Protein AF-A0A7K3PQS7-F1 (afdb_monomer_lite)

Organism: NCBI:txid285562

Structure (mmCIF, N/CA/C/O backbone):
data_AF-A0A7K3PQS7-F1
#
_entry.id   AF-A0A7K3PQS7-F1
#
loop_
_atom_site.group_PDB
_atom_site.id
_atom_site.type_symbol
_atom_site.label_atom_id
_atom_site.label_alt_id
_atom_site.label_comp_id
_atom_site.label_asym_id
_atom_site.label_entity_id
_atom_site.label_seq_id
_atom_site.pdbx_PDB_ins_code
_atom_site.Cartn_x
_atom_site.Cartn_y
_atom_site.Cartn_z
_atom_site.occupancy
_atom_site.B_iso_or_equiv
_atom_site.auth_seq_id
_atom_site.auth_comp_id
_atom_site.auth_asym_id
_atom_site.auth_atom_id
_atom_site.pdbx_PDB_model_num
ATOM 1 N N . MET A 1 1 ? -13.584 -0.864 -8.407 1.00 57.25 1 MET A N 1
ATOM 2 C CA . MET A 1 1 ? -13.140 0.548 -8.449 1.00 57.25 1 MET A CA 1
ATOM 3 C C . MET A 1 1 ? -11.720 0.487 -8.964 1.00 57.25 1 MET A C 1
ATOM 5 O O . MET A 1 1 ? -10.869 0.017 -8.224 1.00 57.25 1 MET A O 1
ATOM 9 N N . ALA A 1 2 ? -11.457 0.903 -10.202 1.00 68.69 2 ALA A N 1
ATOM 10 C CA . ALA A 1 2 ? -10.104 0.798 -10.740 1.00 68.69 2 ALA A CA 1
ATOM 11 C C . ALA A 1 2 ? -9.159 1.743 -9.976 1.00 68.69 2 ALA A C 1
ATOM 13 O O . ALA A 1 2 ? -9.357 2.960 -9.974 1.00 68.69 2 ALA A O 1
ATOM 14 N N . PHE A 1 3 ? -8.152 1.189 -9.297 1.00 81.50 3 PHE A N 1
ATOM 15 C CA . PHE A 1 3 ? -7.132 1.973 -8.604 1.00 81.50 3 PHE A CA 1
ATOM 16 C C . PHE A 1 3 ? -6.077 2.429 -9.601 1.00 81.50 3 PHE A C 1
ATOM 18 O O . PHE A 1 3 ? -5.257 1.629 -10.045 1.00 81.50 3 PHE A O 1
ATOM 25 N N . GLU A 1 4 ? -6.081 3.714 -9.947 1.00 86.81 4 GLU A N 1
ATOM 26 C CA . GLU A 1 4 ? -5.053 4.260 -10.826 1.00 86.81 4 GLU A CA 1
ATOM 27 C C . GLU A 1 4 ? -3.745 4.494 -10.044 1.00 86.81 4 GLU A C 1
ATOM 29 O O . GLU A 1 4 ? -3.736 5.238 -9.052 1.00 86.81 4 GLU A O 1
ATOM 34 N N . PRO A 1 5 ? -2.620 3.876 -10.449 1.00 89.94 5 PRO A N 1
ATOM 35 C CA . PRO A 1 5 ? -1.346 4.077 -9.776 1.00 89.94 5 PRO A CA 1
ATOM 36 C C . PRO A 1 5 ? -0.851 5.524 -9.947 1.00 89.94 5 PRO A C 1
ATOM 38 O O . PRO A 1 5 ? -0.903 6.069 -11.052 1.00 89.94 5 PRO A O 1
ATOM 41 N N . PRO A 1 6 ? -0.291 6.169 -8.904 1.00 94.44 6 PRO A N 1
ATOM 42 C CA . PRO A 1 6 ? 0.243 7.520 -9.040 1.00 94.44 6 PRO A CA 1
ATOM 43 C C . PRO A 1 6 ? 1.332 7.615 -10.120 1.00 94.44 6 PRO A C 1
ATOM 45 O O . PRO A 1 6 ? 2.255 6.801 -10.159 1.00 94.44 6 PRO A O 1
ATOM 48 N N . ARG A 1 7 ? 1.313 8.678 -10.938 1.00 93.94 7 ARG A N 1
ATOM 49 C CA . ARG A 1 7 ? 2.308 8.906 -12.014 1.00 93.94 7 ARG A CA 1
ATOM 50 C C . ARG A 1 7 ? 3.762 8.816 -11.537 1.00 93.94 7 ARG A C 1
ATOM 52 O O . ARG A 1 7 ? 4.633 8.356 -12.272 1.00 93.94 7 ARG A O 1
ATOM 59 N N . ARG A 1 8 ? 4.032 9.257 -10.303 1.00 95.19 8 ARG A N 1
ATOM 60 C CA . ARG A 1 8 ? 5.365 9.185 -9.688 1.00 95.19 8 ARG A CA 1
ATOM 61 C C . ARG A 1 8 ? 5.823 7.742 -9.474 1.00 95.19 8 ARG A C 1
ATOM 63 O O . ARG A 1 8 ? 7.002 7.467 -9.682 1.00 95.19 8 ARG A O 1
ATOM 70 N N . LEU A 1 9 ? 4.910 6.854 -9.082 1.00 93.38 9 LEU A N 1
ATOM 71 C CA . LEU A 1 9 ? 5.181 5.429 -8.915 1.00 93.38 9 LEU A CA 1
ATOM 72 C C . LEU A 1 9 ? 5.493 4.792 -10.270 1.00 93.38 9 LEU A C 1
ATOM 74 O O . LEU A 1 9 ? 6.547 4.184 -10.414 1.00 93.38 9 LEU A O 1
ATOM 78 N N . ILE A 1 10 ? 4.634 5.016 -11.272 1.00 92.19 10 ILE A N 1
ATOM 79 C CA . ILE A 1 10 ? 4.824 4.492 -12.636 1.00 92.19 10 ILE A CA 1
ATOM 80 C C . ILE A 1 10 ? 6.204 4.885 -13.172 1.00 92.19 10 ILE A C 1
ATOM 82 O O . ILE A 1 10 ? 6.982 4.030 -13.589 1.00 92.19 10 ILE A O 1
ATOM 86 N N . ARG A 1 11 ? 6.550 6.176 -13.085 1.00 92.38 11 ARG A N 1
ATOM 87 C CA . ARG A 1 11 ? 7.852 6.681 -13.532 1.00 92.38 11 ARG A CA 1
ATOM 88 C C . ARG A 1 11 ? 9.019 6.030 -12.783 1.00 92.38 11 ARG A C 1
ATOM 90 O O . ARG A 1 11 ? 9.967 5.582 -13.414 1.00 92.38 11 ARG A O 1
ATOM 97 N N . ALA A 1 12 ? 8.968 5.994 -11.452 1.00 91.75 12 ALA A N 1
ATOM 98 C CA . ALA A 1 12 ? 10.069 5.470 -10.644 1.00 91.75 12 ALA A CA 1
ATOM 99 C C . ALA A 1 12 ? 10.305 3.967 -10.866 1.00 91.75 12 ALA A C 1
ATOM 101 O O . ALA A 1 12 ? 11.449 3.510 -10.837 1.00 91.75 12 ALA A O 1
ATOM 102 N N . LEU A 1 13 ? 9.240 3.199 -11.099 1.00 87.44 13 LEU A N 1
ATOM 103 C CA . LEU A 1 13 ? 9.357 1.778 -11.408 1.00 87.44 13 LEU A CA 1
ATOM 104 C C . LEU A 1 13 ? 9.874 1.554 -12.832 1.00 87.44 13 LEU A C 1
ATOM 106 O O . LEU A 1 13 ? 10.744 0.709 -12.998 1.00 87.44 13 LEU A O 1
ATOM 110 N N . GLY A 1 14 ? 9.455 2.355 -13.816 1.00 86.12 14 GLY A N 1
ATOM 111 C CA . GLY A 1 14 ? 10.028 2.305 -15.169 1.00 86.12 14 GLY A CA 1
ATOM 112 C C . GLY A 1 14 ? 11.523 2.657 -15.219 1.00 86.12 14 GLY A C 1
ATOM 113 O O . GLY A 1 14 ? 12.266 2.067 -15.993 1.00 86.12 14 GLY A O 1
ATOM 114 N N . GLU A 1 15 ? 11.994 3.565 -14.354 1.00 87.06 15 GLU A N 1
ATOM 115 C CA . GLU A 1 15 ? 13.427 3.899 -14.213 1.00 87.06 15 GLU A CA 1
ATOM 116 C C . GLU A 1 15 ? 14.263 2.734 -13.645 1.00 87.06 15 GLU A C 1
ATOM 118 O O . GLU A 1 15 ? 15.457 2.641 -13.918 1.00 87.06 15 GLU A O 1
ATOM 123 N N . THR A 1 16 ? 13.663 1.876 -12.815 1.00 80.00 16 THR A N 1
ATOM 124 C CA . THR A 1 16 ? 14.381 0.855 -12.022 1.00 80.00 16 THR A CA 1
ATOM 125 C C . THR A 1 16 ? 14.142 -0.580 -12.488 1.00 80.00 16 THR A C 1
ATOM 127 O O . THR A 1 16 ? 14.872 -1.478 -12.078 1.00 80.00 16 THR A O 1
ATOM 130 N N . ALA A 1 17 ? 13.146 -0.794 -13.345 1.00 73.44 17 ALA A N 1
ATOM 131 C CA . ALA A 1 17 ? 12.806 -2.065 -13.969 1.00 73.44 17 ALA A CA 1
ATOM 132 C C . ALA A 1 17 ? 12.425 -1.815 -15.445 1.00 73.44 17 ALA A C 1
ATOM 134 O O . ALA A 1 17 ? 11.239 -1.819 -15.772 1.00 73.44 17 ALA A O 1
ATOM 135 N N . PRO A 1 18 ? 13.406 -1.546 -16.331 1.00 64.12 18 PRO A N 1
ATOM 136 C CA . PRO A 1 18 ? 13.151 -1.183 -17.730 1.00 64.12 18 PRO A CA 1
ATOM 137 C C . PRO A 1 18 ? 12.484 -2.301 -18.544 1.00 64.12 18 PRO A C 1
ATOM 139 O O . PRO A 1 18 ? 11.706 -1.997 -19.443 1.00 64.12 18 PRO A O 1
ATOM 142 N N . ASP A 1 19 ? 12.707 -3.569 -18.180 1.00 66.50 19 ASP A N 1
ATOM 143 C CA . ASP A 1 19 ? 12.004 -4.717 -18.776 1.00 66.50 19 ASP A CA 1
ATOM 144 C C . ASP A 1 19 ? 10.585 -4.913 -18.213 1.00 66.50 19 ASP A C 1
ATOM 146 O O . ASP A 1 19 ? 9.857 -5.774 -18.694 1.00 66.50 19 ASP A O 1
ATOM 150 N N . GLY A 1 20 ? 10.194 -4.095 -17.222 1.00 60.38 20 GLY A N 1
ATOM 151 C CA . GLY A 1 20 ? 8.874 -4.051 -16.600 1.00 60.38 20 GLY A CA 1
ATOM 152 C C . GLY A 1 20 ? 8.499 -5.362 -15.922 1.00 60.38 20 GLY A C 1
ATOM 153 O O . GLY A 1 20 ? 8.130 -6.329 -16.580 1.00 60.38 20 GLY A O 1
ATOM 154 N N . ASP A 1 21 ? 8.494 -5.404 -14.589 1.00 66.00 21 ASP A N 1
ATOM 155 C CA . ASP A 1 21 ? 7.698 -6.458 -13.976 1.00 66.00 21 ASP A CA 1
ATOM 156 C C . ASP A 1 21 ? 6.219 -6.205 -14.289 1.00 66.00 21 ASP A C 1
ATOM 158 O O . ASP A 1 21 ? 5.725 -5.076 -14.230 1.00 66.00 21 ASP A O 1
ATOM 162 N N . ASP A 1 22 ? 5.496 -7.273 -14.611 1.00 84.44 22 ASP A N 1
ATOM 163 C CA . ASP A 1 22 ? 4.056 -7.237 -14.883 1.00 84.44 22 ASP A CA 1
ATOM 164 C C . ASP A 1 22 ? 3.221 -6.783 -13.666 1.00 84.44 22 ASP A C 1
ATOM 166 O O . ASP A 1 22 ? 2.004 -6.618 -13.757 1.00 84.44 22 ASP A O 1
ATOM 170 N N . TRP A 1 23 ? 3.882 -6.515 -12.537 1.00 89.75 23 TRP A N 1
ATOM 171 C CA . TRP A 1 23 ? 3.309 -5.990 -11.310 1.00 89.75 23 TRP A CA 1
ATOM 172 C C . TRP A 1 23 ? 2.494 -4.717 -11.530 1.00 89.75 23 TRP A C 1
ATOM 174 O O . TRP A 1 23 ? 1.369 -4.646 -11.047 1.00 89.75 23 TRP A O 1
ATOM 184 N N . LEU A 1 24 ? 3.003 -3.727 -12.282 1.00 89.31 24 LEU A N 1
ATOM 185 C CA . LEU A 1 24 ? 2.243 -2.495 -12.552 1.00 89.31 24 LEU A CA 1
ATOM 186 C C . LEU A 1 24 ? 0.959 -2.773 -13.342 1.00 89.31 24 LEU A C 1
ATOM 188 O O . LEU A 1 24 ? -0.054 -2.124 -13.090 1.00 89.31 24 LEU A O 1
ATOM 192 N N . ALA A 1 25 ? 1.001 -3.732 -14.270 1.00 89.19 25 ALA A N 1
ATOM 193 C CA . ALA A 1 25 ? -0.154 -4.117 -15.073 1.00 89.19 25 ALA A CA 1
ATOM 194 C C . ALA A 1 25 ? -1.213 -4.863 -14.248 1.00 89.19 25 ALA A C 1
ATOM 196 O O . ALA A 1 25 ? -2.392 -4.735 -14.542 1.00 89.19 25 ALA A O 1
ATOM 197 N N . LYS A 1 26 ? -0.794 -5.602 -13.211 1.00 91.25 26 LYS A N 1
ATOM 198 C CA . LYS A 1 26 ? -1.662 -6.364 -12.292 1.00 91.25 26 LYS A CA 1
ATOM 199 C C . LYS A 1 26 ? -2.073 -5.588 -11.033 1.00 91.25 26 LYS A C 1
ATOM 201 O O . LYS A 1 26 ? -2.799 -6.114 -10.185 1.00 91.25 26 LYS A O 1
ATOM 206 N N . LEU A 1 27 ? -1.533 -4.383 -10.840 1.00 92.06 27 LEU A N 1
ATOM 207 C CA . LEU A 1 27 ? -1.679 -3.611 -9.607 1.00 92.06 27 LEU A CA 1
ATOM 208 C C . LEU A 1 27 ? -3.137 -3.221 -9.311 1.00 92.06 27 LEU A C 1
ATOM 210 O O . LEU A 1 27 ? -3.536 -3.369 -8.152 1.00 92.06 27 LEU A O 1
ATOM 214 N N . PRO A 1 28 ? -3.946 -2.749 -10.282 1.00 91.94 28 PRO A N 1
ATOM 215 C CA . PRO A 1 28 ? -5.347 -2.430 -10.020 1.00 91.94 28 PRO A CA 1
ATOM 216 C C . PRO A 1 28 ? -6.133 -3.636 -9.486 1.00 91.94 28 PRO A C 1
ATOM 218 O O . PRO A 1 28 ? -6.797 -3.519 -8.457 1.00 91.94 28 PRO A O 1
ATOM 221 N N . GLU A 1 29 ? -5.998 -4.810 -10.109 1.00 92.81 29 GLU A N 1
ATOM 222 C CA . GLU A 1 29 ? -6.690 -6.036 -9.694 1.00 92.81 29 GLU A CA 1
ATOM 223 C C . GLU A 1 29 ? -6.179 -6.553 -8.344 1.00 92.81 29 GLU A C 1
ATOM 225 O O . GLU A 1 29 ? -6.958 -7.039 -7.521 1.00 92.81 29 GLU A O 1
ATOM 230 N N . ALA A 1 30 ? -4.870 -6.447 -8.091 1.00 93.56 30 ALA A N 1
ATOM 231 C CA . ALA A 1 30 ? -4.286 -6.802 -6.801 1.00 93.56 30 ALA A CA 1
ATOM 232 C C . ALA A 1 30 ? -4.814 -5.906 -5.674 1.00 93.56 30 ALA A C 1
ATOM 234 O O . ALA A 1 30 ? -5.169 -6.406 -4.609 1.00 93.56 30 ALA A O 1
ATOM 235 N N . ALA A 1 31 ? -4.932 -4.600 -5.914 1.00 95.06 31 ALA A N 1
ATOM 236 C CA . ALA A 1 31 ? -5.500 -3.671 -4.947 1.00 95.06 31 ALA A CA 1
ATOM 237 C C . ALA A 1 31 ? -6.993 -3.949 -4.688 1.00 95.06 31 ALA A C 1
ATOM 239 O O . ALA A 1 31 ? -7.411 -3.951 -3.531 1.00 95.06 31 ALA A O 1
ATOM 240 N N . GLU A 1 32 ? -7.786 -4.259 -5.720 1.00 94.38 32 GLU A N 1
ATOM 241 C CA . GLU A 1 32 ? -9.199 -4.647 -5.559 1.00 94.38 32 GLU A CA 1
ATOM 242 C C . GLU A 1 32 ? -9.361 -5.914 -4.725 1.00 94.38 32 GLU A C 1
ATOM 244 O O . GLU A 1 32 ? -10.138 -5.924 -3.766 1.00 94.38 32 GLU A O 1
ATOM 249 N N . ARG A 1 33 ? -8.580 -6.954 -5.023 1.00 93.69 33 ARG A N 1
ATOM 250 C CA . ARG A 1 33 ? -8.570 -8.189 -4.235 1.00 93.69 33 ARG A CA 1
ATOM 251 C C . ARG A 1 33 ? -8.152 -7.931 -2.789 1.00 93.69 33 ARG A C 1
ATOM 253 O O . ARG A 1 33 ? -8.838 -8.390 -1.877 1.00 93.69 33 ARG A O 1
ATOM 260 N N . ALA A 1 34 ? -7.073 -7.182 -2.571 1.00 94.56 34 ALA A N 1
ATOM 261 C CA . ALA A 1 34 ? -6.551 -6.919 -1.235 1.00 94.56 34 ALA A CA 1
ATOM 262 C C . ALA A 1 34 ? -7.560 -6.165 -0.354 1.00 94.56 34 ALA A C 1
ATOM 264 O O . ALA A 1 34 ? -7.710 -6.499 0.822 1.00 94.56 34 ALA A O 1
ATOM 265 N N . VAL A 1 35 ? -8.272 -5.190 -0.931 1.00 94.31 35 VAL A N 1
ATOM 266 C CA . VAL A 1 35 ? -9.363 -4.448 -0.281 1.00 94.31 35 VAL A CA 1
ATOM 267 C C . VAL A 1 35 ? -10.540 -5.370 0.040 1.00 94.31 35 VAL A C 1
ATOM 269 O O . VAL A 1 35 ? -11.023 -5.363 1.173 1.00 94.31 35 VAL A O 1
ATOM 272 N N . ALA A 1 36 ? -10.979 -6.179 -0.929 1.00 92.62 36 ALA A N 1
ATOM 273 C CA . ALA A 1 36 ? -12.140 -7.054 -0.784 1.00 92.62 36 ALA A CA 1
ATOM 274 C C . ALA A 1 36 ? -11.930 -8.140 0.281 1.00 92.62 36 ALA A C 1
ATOM 276 O O . ALA A 1 36 ? -12.775 -8.304 1.159 1.00 92.62 36 ALA A O 1
ATOM 277 N N . VAL A 1 37 ? -10.786 -8.834 0.254 1.00 92.19 37 VAL A N 1
ATOM 278 C CA . VAL A 1 37 ? -10.443 -9.898 1.221 1.00 92.19 37 VAL A CA 1
ATOM 279 C C . VAL A 1 37 ? -10.421 -9.374 2.659 1.00 92.19 37 VAL A C 1
ATOM 281 O O . VAL A 1 37 ? -10.766 -10.098 3.588 1.00 92.19 37 VAL A O 1
ATOM 284 N N . ARG A 1 38 ? -10.047 -8.105 2.844 1.00 91.94 38 ARG A N 1
ATOM 285 C CA . ARG A 1 38 ? -9.915 -7.457 4.157 1.00 91.94 38 ARG A CA 1
ATOM 286 C C . ARG A 1 38 ? -11.157 -6.665 4.577 1.00 91.94 38 ARG A C 1
ATOM 288 O O . ARG A 1 38 ? -11.133 -6.031 5.629 1.00 91.94 38 ARG A O 1
ATOM 295 N N . GLY A 1 39 ? -12.221 -6.660 3.767 1.00 92.25 39 GLY A N 1
ATOM 296 C CA . GLY A 1 39 ? -13.445 -5.900 4.047 1.00 92.25 39 GLY A CA 1
ATOM 297 C C . GLY A 1 39 ? -13.204 -4.395 4.216 1.00 92.25 39 GLY A C 1
ATOM 298 O O . GLY A 1 39 ? -13.862 -3.749 5.030 1.00 92.25 39 GLY A O 1
ATOM 299 N N . LEU A 1 40 ? -12.223 -3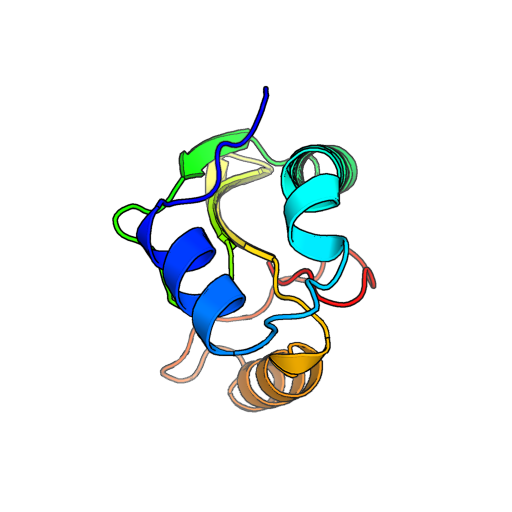.840 3.499 1.00 94.31 40 LEU A N 1
ATOM 300 C CA . LEU A 1 40 ? -11.812 -2.444 3.640 1.00 94.31 40 LEU A CA 1
ATOM 301 C C . LEU A 1 40 ? -12.691 -1.525 2.787 1.00 94.31 40 LEU A C 1
ATOM 303 O O . LEU A 1 40 ? -13.050 -1.847 1.657 1.00 94.31 40 LEU A O 1
ATOM 307 N N . THR A 1 41 ? -12.963 -0.325 3.291 1.00 95.56 41 THR A N 1
ATOM 308 C CA . THR A 1 41 ? -13.507 0.771 2.479 1.00 95.56 41 THR A CA 1
ATOM 309 C C . THR A 1 41 ? -12.374 1.708 2.091 1.00 95.56 41 THR A C 1
ATOM 311 O O . THR A 1 41 ? -11.678 2.225 2.960 1.00 95.56 41 THR A O 1
ATOM 314 N N . VAL A 1 42 ? -12.170 1.943 0.795 1.00 96.06 4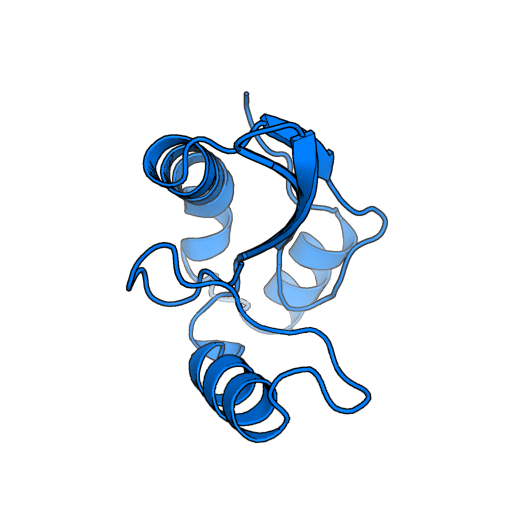2 VAL A N 1
ATOM 315 C CA . VAL A 1 42 ? -11.126 2.865 0.326 1.00 96.06 42 VAL A CA 1
ATOM 316 C C . VAL A 1 42 ? -11.631 4.299 0.379 1.00 96.06 42 VAL A C 1
ATOM 318 O O . VAL A 1 42 ? -12.662 4.617 -0.203 1.00 96.06 42 VAL A O 1
ATOM 321 N N . GLU A 1 43 ? -10.875 5.173 1.042 1.00 96.25 43 GLU A N 1
ATOM 322 C CA . GLU A 1 43 ? -11.135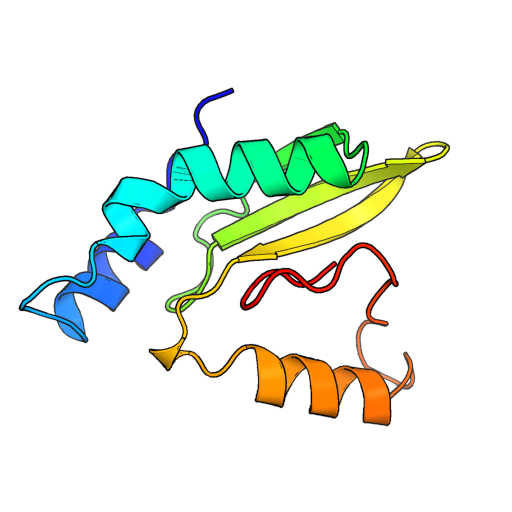 6.613 1.047 1.00 96.25 43 GLU A CA 1
ATOM 323 C C . GLU A 1 43 ?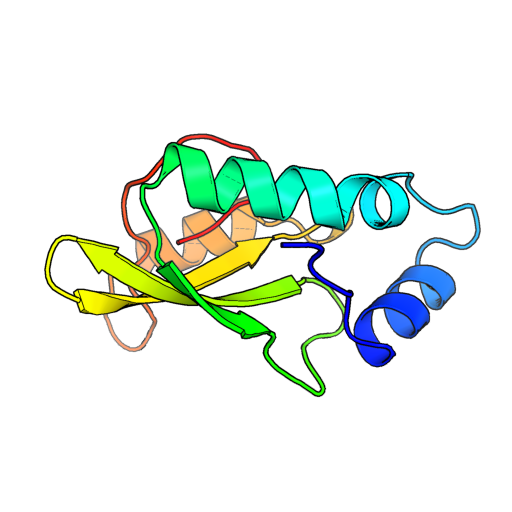 -10.476 7.293 -0.152 1.00 96.25 43 GLU A C 1
ATOM 325 O O . GLU A 1 43 ? -11.106 8.099 -0.832 1.00 96.25 43 GLU A O 1
ATOM 330 N N . ARG A 1 44 ? -9.193 6.994 -0.409 1.00 95.62 44 ARG A N 1
ATOM 331 C CA . ARG A 1 44 ? -8.438 7.552 -1.542 1.00 95.62 44 ARG A CA 1
ATOM 332 C C . ARG A 1 44 ? -7.088 6.875 -1.754 1.00 95.62 44 ARG A C 1
ATOM 334 O O . ARG A 1 44 ? -6.485 6.344 -0.824 1.00 95.62 44 ARG A O 1
ATOM 341 N N . VAL A 1 45 ? -6.548 7.027 -2.960 1.00 96.75 45 VAL A N 1
ATOM 342 C CA . VAL A 1 45 ? -5.125 6.794 -3.244 1.00 96.75 45 VAL A CA 1
ATOM 343 C C . VAL A 1 45 ? -4.289 7.945 -2.663 1.00 96.75 45 VAL A C 1
ATOM 345 O O . VAL A 1 45 ? -4.675 9.117 -2.734 1.00 96.75 45 VAL A O 1
ATOM 348 N N . GLN A 1 46 ? -3.130 7.643 -2.073 1.00 96.56 46 GLN A N 1
ATOM 349 C CA . GLN A 1 46 ? -2.185 8.667 -1.627 1.00 96.56 46 GLN A CA 1
ATOM 350 C C . GLN A 1 46 ? -1.408 9.242 -2.820 1.00 96.56 46 GLN A C 1
ATOM 352 O O . GLN A 1 46 ? -0.576 8.565 -3.421 1.00 96.56 46 GLN A O 1
ATOM 357 N N . VAL A 1 47 ? -1.629 10.527 -3.109 1.00 95.31 47 VAL A N 1
ATOM 358 C CA . VAL A 1 47 ? -0.926 11.299 -4.147 1.00 95.31 47 VAL A CA 1
ATOM 359 C C . VAL A 1 47 ? -0.061 12.401 -3.507 1.00 95.31 47 VAL A C 1
ATOM 361 O O . VAL A 1 47 ? -0.470 12.971 -2.498 1.00 95.31 47 VAL A O 1
ATOM 364 N N . PRO A 1 48 ? 1.157 12.686 -4.015 1.00 94.25 48 PRO A N 1
ATOM 365 C CA . PRO A 1 48 ? 1.784 12.115 -5.215 1.00 94.25 48 PRO A CA 1
ATOM 366 C C . PRO A 1 48 ? 2.287 10.670 -5.043 1.00 94.25 48 PRO A C 1
ATOM 368 O O . PRO A 1 48 ? 2.768 10.080 -6.006 1.00 94.25 48 PRO A O 1
ATOM 371 N N . GLY A 1 49 ? 2.180 10.107 -3.837 1.00 93.00 49 GLY A N 1
ATOM 372 C CA . GLY A 1 49 ? 2.55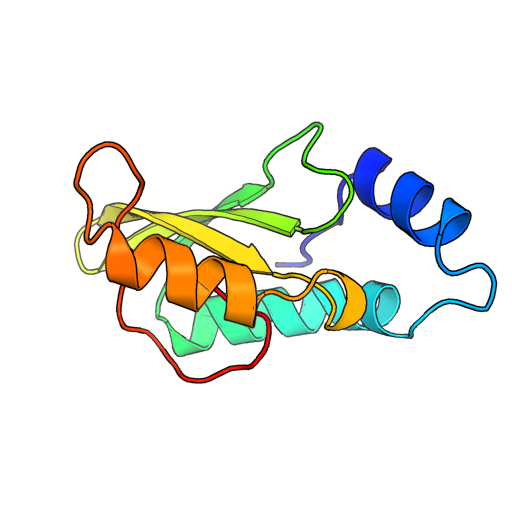5 8.726 -3.546 1.00 93.00 49 GLY A CA 1
ATOM 373 C C . GLY A 1 49 ? 4.064 8.503 -3.417 1.00 93.00 49 GLY A C 1
ATOM 374 O O . GLY A 1 49 ? 4.884 9.424 -3.532 1.00 93.00 49 GLY A O 1
ATOM 375 N N . GLY A 1 50 ? 4.425 7.253 -3.131 1.00 92.56 50 GLY A N 1
ATOM 376 C CA . GLY A 1 50 ? 5.807 6.792 -3.028 1.00 92.56 50 GLY A CA 1
ATOM 377 C C . GLY A 1 50 ? 6.438 6.461 -4.384 1.00 92.56 50 GLY A C 1
ATOM 378 O O . GLY A 1 50 ? 5.822 6.596 -5.437 1.00 92.56 50 GLY A O 1
ATOM 379 N N . ARG A 1 51 ? 7.701 6.024 -4.348 1.00 93.81 51 ARG A N 1
ATOM 380 C CA . ARG A 1 51 ? 8.445 5.540 -5.530 1.00 93.81 51 ARG A CA 1
ATOM 381 C C . ARG A 1 51 ? 8.436 4.015 -5.675 1.00 93.81 51 ARG A C 1
ATOM 383 O O . ARG A 1 51 ? 8.830 3.519 -6.718 1.00 93.81 51 ARG A O 1
ATOM 390 N N . SER A 1 52 ? 8.042 3.291 -4.629 1.00 92.94 52 SER A N 1
ATOM 391 C CA . SER A 1 52 ? 8.216 1.836 -4.524 1.00 92.94 52 SER A CA 1
ATOM 392 C C . SER A 1 52 ? 6.933 1.072 -4.206 1.00 92.94 52 SER A C 1
ATOM 394 O O . SER A 1 52 ? 6.975 -0.142 -4.086 1.00 92.94 52 SER A O 1
ATOM 396 N N . SER A 1 53 ? 5.809 1.757 -4.002 1.00 95.06 53 SER A N 1
ATOM 397 C CA . SER A 1 53 ? 4.557 1.132 -3.565 1.00 95.06 53 SER A CA 1
ATOM 398 C C . SER A 1 53 ? 3.346 2.008 -3.863 1.00 95.06 53 SER A C 1
ATOM 400 O O . SER A 1 53 ? 3.448 3.240 -3.908 1.00 95.06 53 SER A O 1
ATOM 402 N N . LEU A 1 54 ? 2.199 1.353 -4.029 1.00 96.12 54 LEU A N 1
ATOM 403 C CA . LEU A 1 54 ? 0.882 1.967 -3.944 1.00 96.12 54 LEU A CA 1
ATOM 404 C C . LEU A 1 54 ? 0.487 2.076 -2.469 1.00 96.12 54 LEU A C 1
ATOM 406 O O . LEU A 1 54 ? 0.700 1.144 -1.697 1.00 96.12 54 LEU A O 1
ATOM 410 N N . VAL A 1 55 ? -0.103 3.208 -2.091 1.00 97.19 55 VAL A N 1
ATOM 411 C CA . VAL A 1 55 ? -0.608 3.460 -0.738 1.00 97.19 55 VAL A CA 1
ATOM 412 C C . VAL A 1 55 ? -2.047 3.946 -0.851 1.00 97.19 55 VAL A C 1
ATOM 414 O O . VAL A 1 55 ? -2.312 4.947 -1.522 1.00 97.19 55 VAL A O 1
ATOM 417 N N . LEU A 1 56 ? -2.963 3.244 -0.194 1.00 97.25 56 LEU A N 1
ATOM 418 C CA . LEU A 1 56 ? -4.379 3.580 -0.103 1.00 97.25 56 LEU A CA 1
ATOM 419 C C . LEU A 1 56 ? -4.712 3.963 1.338 1.00 97.25 56 LEU A C 1
ATOM 421 O O . LEU A 1 56 ? -4.329 3.263 2.276 1.00 97.25 56 LEU A O 1
ATOM 425 N N . LEU A 1 57 ? -5.447 5.058 1.510 1.00 96.88 57 LEU A N 1
ATOM 426 C CA . LEU A 1 57 ? -6.099 5.357 2.779 1.00 96.88 57 LEU A CA 1
ATOM 427 C C . LEU A 1 57 ? -7.416 4.603 2.831 1.00 96.88 57 LEU A C 1
ATOM 429 O O . LEU A 1 57 ? -8.213 4.679 1.890 1.00 96.88 57 LEU A O 1
ATOM 433 N N . VAL A 1 58 ? -7.611 3.854 3.909 1.00 96.69 58 VAL A N 1
ATOM 434 C CA . VAL A 1 58 ? -8.724 2.922 4.042 1.00 96.69 58 VAL A CA 1
ATOM 435 C C . VAL A 1 58 ? -9.360 3.015 5.423 1.00 96.69 58 VAL A C 1
ATOM 437 O O . VAL A 1 58 ? -8.755 3.461 6.399 1.00 96.69 58 VAL A O 1
ATOM 440 N N . ARG A 1 59 ? -10.594 2.536 5.504 1.00 96.25 59 ARG A N 1
ATOM 441 C CA . ARG A 1 59 ? -11.334 2.297 6.738 1.00 96.25 59 ARG A CA 1
ATOM 442 C C . ARG A 1 59 ? -11.521 0.795 6.899 1.00 96.25 59 ARG A C 1
ATOM 444 O O . ARG A 1 59 ? -11.954 0.131 5.958 1.00 96.25 59 ARG A O 1
ATOM 451 N N . GLY A 1 60 ? -11.164 0.276 8.068 1.00 91.38 60 GLY A N 1
ATOM 452 C CA . GLY A 1 60 ? -11.443 -1.104 8.462 1.00 91.38 60 GLY A CA 1
ATOM 453 C C . GLY A 1 60 ? -12.852 -1.274 9.028 1.00 91.38 60 GLY A C 1
ATOM 454 O O . GLY A 1 60 ? -13.692 -0.375 8.919 1.00 91.38 60 GLY A O 1
ATOM 455 N N . ALA A 1 61 ? -13.085 -2.415 9.681 1.00 83.69 61 ALA A N 1
ATOM 456 C CA . ALA A 1 61 ? -14.304 -2.650 10.449 1.00 83.69 61 ALA A CA 1
ATOM 457 C C . ALA A 1 61 ? -14.561 -1.490 11.429 1.00 83.69 61 ALA A C 1
ATOM 459 O O . ALA A 1 61 ? -13.624 -0.907 11.981 1.00 83.69 61 ALA A O 1
ATOM 460 N N . GLU A 1 62 ? -15.833 -1.120 11.584 1.00 85.44 62 GLU A N 1
ATOM 461 C CA . GLU A 1 62 ? -16.282 -0.032 12.471 1.00 85.44 62 GLU A CA 1
ATOM 462 C C . GLU A 1 62 ? -15.720 1.367 12.131 1.00 85.44 62 GLU A C 1
ATOM 464 O O . GLU A 1 62 ? -15.847 2.305 12.913 1.00 85.44 62 GLU A O 1
ATOM 469 N N . GLY A 1 63 ? -15.126 1.551 10.943 1.00 91.56 63 GLY A N 1
ATOM 470 C CA . GLY A 1 63 ? -14.654 2.859 10.472 1.00 91.56 63 GLY A CA 1
ATOM 471 C C . GLY A 1 63 ? -13.273 3.272 10.998 1.00 91.56 63 GLY A C 1
ATOM 472 O O . GLY A 1 63 ? -12.856 4.424 10.819 1.00 91.56 63 GLY A O 1
ATOM 473 N N . ALA A 1 64 ? -12.530 2.353 11.619 1.00 92.88 64 ALA A N 1
ATOM 474 C CA . ALA A 1 64 ? -11.177 2.633 12.090 1.00 92.88 64 ALA A CA 1
ATOM 475 C C . ALA A 1 64 ? -10.249 2.988 10.906 1.00 92.88 64 ALA A C 1
ATOM 477 O O . ALA A 1 64 ? -10.179 2.212 9.947 1.00 92.88 64 ALA A O 1
ATOM 478 N N . PRO A 1 65 ? -9.519 4.121 10.941 1.00 95.81 65 PRO A N 1
ATOM 479 C CA . PRO A 1 65 ? -8.582 4.472 9.877 1.00 95.81 65 PRO A CA 1
ATOM 480 C C . PRO A 1 65 ? -7.407 3.487 9.841 1.00 95.81 65 PRO A C 1
ATOM 482 O O . PRO A 1 65 ? -6.931 3.029 10.886 1.00 95.81 65 PRO A O 1
ATOM 485 N N . ALA A 1 66 ? -6.948 3.173 8.633 1.00 96.12 66 ALA A N 1
ATOM 486 C CA . ALA A 1 66 ? -5.793 2.328 8.356 1.00 96.12 66 ALA A CA 1
ATOM 487 C C . ALA A 1 66 ? -5.164 2.701 7.000 1.00 96.12 66 ALA A C 1
ATOM 489 O O . ALA A 1 66 ? -5.661 3.568 6.272 1.00 96.12 66 ALA A O 1
ATOM 490 N N . VAL A 1 67 ? -4.051 2.052 6.665 1.00 96.25 67 VAL A N 1
ATOM 491 C CA . VAL A 1 67 ? -3.345 2.246 5.397 1.00 96.25 67 VAL A CA 1
ATOM 492 C C . VAL A 1 67 ? -3.116 0.889 4.759 1.00 96.25 67 VAL A C 1
ATOM 494 O O . VAL A 1 67 ? -2.501 0.034 5.373 1.00 96.25 67 VAL A O 1
ATOM 497 N N . LEU A 1 68 ? -3.550 0.711 3.512 1.00 96.44 68 LEU A N 1
ATOM 498 C CA . LEU A 1 68 ? -3.201 -0.470 2.727 1.00 96.44 68 LEU A CA 1
ATOM 499 C C . LEU A 1 68 ? -2.041 -0.124 1.793 1.00 96.44 68 LEU A C 1
ATOM 501 O O . LEU A 1 68 ? -2.130 0.817 0.998 1.00 96.44 68 LEU A O 1
ATOM 505 N N . LYS A 1 69 ? -0.953 -0.884 1.875 1.00 96.88 69 LYS A N 1
ATOM 506 C CA . LYS A 1 69 ? 0.252 -0.704 1.068 1.00 96.88 69 LYS A CA 1
ATOM 507 C C . LYS A 1 69 ? 0.503 -1.936 0.210 1.00 96.88 69 LYS A C 1
ATOM 509 O O . LYS A 1 69 ? 0.562 -3.042 0.732 1.00 96.88 69 LYS A O 1
ATOM 514 N N . LEU A 1 70 ? 0.698 -1.727 -1.090 1.00 96.00 70 LEU A N 1
ATOM 515 C CA . LEU A 1 70 ? 1.073 -2.773 -2.040 1.00 96.00 70 LEU A CA 1
ATOM 516 C C . LEU A 1 70 ? 2.433 -2.437 -2.646 1.00 96.00 70 LEU A C 1
ATOM 518 O O . LEU A 1 70 ? 2.619 -1.335 -3.172 1.00 96.00 70 LEU A O 1
ATOM 522 N N . ALA A 1 71 ? 3.377 -3.371 -2.597 1.00 94.38 71 ALA A N 1
ATOM 523 C CA . ALA A 1 71 ? 4.723 -3.188 -3.130 1.00 94.38 71 ALA A CA 1
ATOM 524 C C . ALA A 1 71 ? 5.172 -4.410 -3.953 1.00 94.38 71 ALA A C 1
ATOM 526 O O . ALA A 1 71 ? 4.819 -5.536 -3.604 1.00 94.38 71 ALA A O 1
ATOM 527 N N . PRO A 1 72 ? 5.964 -4.223 -5.025 1.00 92.56 72 PRO A N 1
ATOM 528 C CA . PRO A 1 72 ? 6.535 -5.337 -5.768 1.00 92.56 72 PRO A CA 1
ATOM 529 C C . PRO A 1 72 ? 7.608 -6.053 -4.931 1.00 92.56 72 PRO A C 1
ATOM 531 O O . PRO A 1 72 ? 8.259 -5.409 -4.100 1.00 92.56 72 PRO A O 1
ATOM 534 N N . PRO A 1 73 ? 7.905 -7.338 -5.202 1.00 90.50 73 PRO A N 1
ATOM 535 C CA . PRO A 1 73 ? 8.917 -8.101 -4.463 1.00 90.50 73 PRO A CA 1
ATOM 536 C C . PRO A 1 73 ? 10.291 -7.418 -4.393 1.00 90.50 73 PRO A C 1
ATOM 538 O O . PRO A 1 73 ? 10.951 -7.439 -3.354 1.00 90.50 73 PRO A O 1
ATOM 541 N N . ARG A 1 74 ? 10.704 -6.707 -5.457 1.00 88.38 74 ARG A N 1
ATOM 542 C CA . ARG A 1 74 ? 11.972 -5.947 -5.472 1.00 88.38 74 ARG A CA 1
ATOM 543 C C . ARG A 1 74 ? 12.066 -4.873 -4.385 1.00 88.38 74 ARG A C 1
ATOM 545 O O . ARG A 1 74 ? 13.170 -4.511 -3.990 1.00 88.38 74 ARG A O 1
ATOM 552 N N . ALA A 1 75 ? 10.930 -4.357 -3.913 1.00 90.62 75 ALA A N 1
ATOM 553 C CA . ALA A 1 75 ? 10.867 -3.377 -2.834 1.00 90.62 75 ALA A CA 1
ATOM 554 C C . ALA A 1 75 ? 11.012 -4.018 -1.442 1.00 90.62 75 ALA A C 1
ATOM 556 O O . ALA A 1 75 ? 11.033 -3.296 -0.450 1.00 90.62 75 ALA A O 1
ATOM 557 N N . ARG A 1 76 ? 11.144 -5.352 -1.373 1.00 92.06 76 ARG A N 1
ATOM 558 C CA . ARG A 1 76 ? 11.328 -6.154 -0.154 1.00 92.06 76 ARG A CA 1
ATOM 559 C C . ARG A 1 76 ? 10.281 -5.859 0.936 1.00 92.06 76 ARG A C 1
ATOM 561 O O . ARG A 1 76 ? 10.656 -5.570 2.074 1.00 92.06 76 ARG A O 1
ATOM 568 N N . PRO A 1 77 ? 8.977 -5.946 0.613 1.00 92.88 77 PRO A N 1
ATOM 569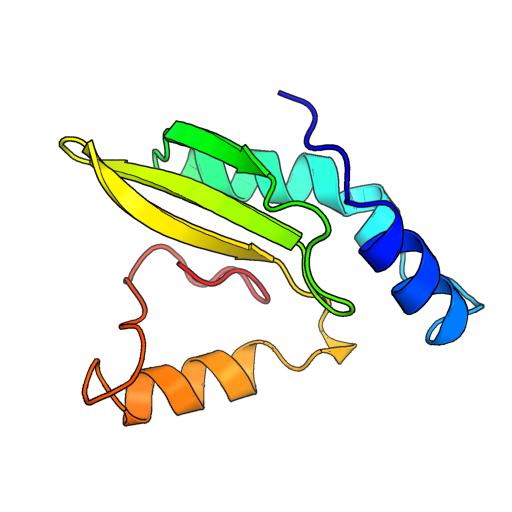 C CA . PRO A 1 77 ? 7.895 -5.661 1.560 1.00 92.88 77 PRO A CA 1
ATOM 570 C C . PRO A 1 77 ? 7.972 -6.489 2.850 1.00 92.88 77 PRO A C 1
ATOM 572 O O . PRO A 1 77 ? 7.654 -5.979 3.920 1.00 92.88 77 PRO A O 1
ATOM 575 N N . GLU A 1 78 ? 8.474 -7.723 2.793 1.00 92.56 78 GLU A N 1
ATOM 576 C CA . GLU A 1 78 ? 8.603 -8.564 3.990 1.00 92.56 78 GLU A CA 1
ATOM 577 C C . GLU A 1 78 ? 9.685 -8.075 4.963 1.00 92.56 78 GLU A C 1
ATOM 579 O O . GLU A 1 78 ? 9.537 -8.214 6.176 1.00 92.56 78 GLU A O 1
ATOM 584 N N . SER A 1 79 ? 10.744 -7.420 4.471 1.00 94.50 79 SER A N 1
ATOM 585 C CA . SER A 1 79 ? 11.717 -6.758 5.351 1.00 94.50 79 SER A CA 1
ATOM 586 C C . SER A 1 79 ? 11.089 -5.571 6.085 1.00 94.50 79 SER A C 1
ATOM 588 O O . SER A 1 79 ? 11.372 -5.356 7.262 1.00 94.50 79 SER A O 1
ATOM 590 N N . GLU A 1 80 ? 10.212 -4.818 5.415 1.00 94.94 80 GLU A N 1
ATOM 591 C CA . GLU A 1 80 ? 9.441 -3.744 6.046 1.00 94.94 80 GLU A CA 1
ATOM 592 C C . GLU A 1 80 ? 8.449 -4.295 7.074 1.00 94.94 80 GLU A C 1
ATOM 594 O O . GLU A 1 80 ? 8.405 -3.792 8.195 1.00 94.94 80 GLU A O 1
ATOM 599 N N . ARG A 1 81 ? 7.710 -5.361 6.739 1.00 94.19 81 ARG A N 1
ATOM 600 C CA . ARG A 1 81 ? 6.804 -6.035 7.677 1.00 94.19 81 ARG A CA 1
ATOM 601 C C . ARG A 1 81 ? 7.547 -6.492 8.929 1.00 94.19 81 ARG A C 1
ATOM 603 O O . ARG A 1 81 ? 7.103 -6.187 10.032 1.00 94.19 81 ARG A O 1
ATOM 610 N N . ALA A 1 82 ? 8.680 -7.177 8.769 1.00 94.06 82 ALA A N 1
ATOM 611 C CA . ALA A 1 82 ? 9.487 -7.660 9.886 1.00 94.06 82 ALA A CA 1
ATOM 612 C C . ALA A 1 82 ? 9.989 -6.510 10.773 1.00 94.06 82 ALA A C 1
ATOM 614 O O . ALA A 1 82 ? 9.922 -6.599 11.998 1.00 94.06 82 ALA A O 1
ATOM 615 N N . ALA A 1 83 ? 10.436 -5.404 10.168 1.00 95.62 83 ALA A N 1
ATOM 616 C CA . ALA A 1 83 ? 10.841 -4.219 10.913 1.00 95.62 83 ALA A CA 1
ATOM 617 C C . ALA A 1 83 ? 9.662 -3.604 11.686 1.00 95.62 83 ALA A C 1
ATOM 619 O O . ALA A 1 83 ? 9.783 -3.359 12.881 1.00 95.62 83 ALA A O 1
ATOM 620 N N . LEU A 1 84 ? 8.510 -3.385 11.047 1.00 95.75 84 LEU A N 1
ATOM 621 C CA . LEU A 1 84 ? 7.339 -2.803 11.713 1.00 95.75 84 LEU A CA 1
ATOM 622 C C . LEU A 1 84 ? 6.779 -3.714 12.815 1.00 95.75 84 LEU A C 1
ATOM 624 O O . LEU A 1 84 ? 6.375 -3.216 13.863 1.00 95.75 84 LEU A O 1
ATOM 628 N N . ALA A 1 85 ? 6.808 -5.034 12.617 1.00 94.06 85 ALA A N 1
ATOM 629 C CA . ALA A 1 85 ? 6.455 -6.008 13.646 1.00 94.06 85 ALA A CA 1
ATOM 630 C C . ALA A 1 85 ? 7.414 -5.939 14.845 1.00 94.06 85 ALA A C 1
ATOM 632 O O . ALA A 1 85 ? 6.964 -5.994 15.985 1.00 94.06 85 ALA A O 1
ATOM 633 N N . HIS A 1 86 ? 8.716 -5.752 14.599 1.00 95.75 86 HIS A N 1
ATOM 634 C CA . HIS A 1 86 ? 9.704 -5.548 15.659 1.00 95.75 86 HIS A CA 1
ATOM 635 C C . HIS A 1 86 ? 9.434 -4.273 16.472 1.00 95.75 86 HIS A C 1
ATOM 637 O O . HIS A 1 86 ? 9.518 -4.305 17.697 1.00 95.75 86 HIS A O 1
ATOM 643 N N . TRP A 1 87 ? 9.079 -3.165 15.812 1.00 96.75 87 TRP A N 1
ATOM 644 C CA . TRP A 1 87 ? 8.717 -1.924 16.506 1.00 96.75 87 TRP A CA 1
ATOM 645 C C . TRP A 1 87 ? 7.361 -2.011 17.212 1.00 96.75 87 TRP A C 1
ATOM 647 O O . TRP A 1 87 ? 7.165 -1.340 18.219 1.00 96.75 87 TRP A O 1
ATOM 657 N N . GLY A 1 88 ? 6.411 -2.800 16.704 1.00 94.94 88 GLY A N 1
ATOM 658 C CA . GLY A 1 88 ? 5.152 -3.098 17.394 1.00 94.94 88 GLY A CA 1
ATOM 659 C C . GLY A 1 88 ? 4.307 -1.867 17.746 1.00 94.94 88 GLY A C 1
ATOM 660 O O . GLY A 1 88 ? 3.619 -1.869 18.761 1.00 94.94 88 GLY A O 1
ATOM 661 N N . GLY A 1 89 ? 4.383 -0.794 16.951 1.00 96.12 89 GLY A N 1
ATOM 662 C CA . GLY A 1 89 ? 3.701 0.478 17.237 1.00 96.12 89 GLY A CA 1
ATOM 663 C C . GLY A 1 89 ? 4.490 1.462 18.117 1.00 96.12 89 GLY A C 1
ATOM 664 O O . GLY A 1 89 ? 4.026 2.573 18.375 1.00 96.12 89 GLY A O 1
ATOM 665 N N . LEU A 1 90 ? 5.697 1.107 18.566 1.00 96.75 90 LEU A N 1
ATOM 666 C CA . LEU A 1 90 ? 6.547 1.965 19.395 1.00 96.75 90 LEU A CA 1
ATOM 667 C C . LEU A 1 90 ? 7.304 2.974 18.523 1.00 96.75 90 LEU A C 1
ATOM 669 O O . LEU A 1 90 ? 8.390 2.699 18.022 1.00 96.75 90 LEU A O 1
ATOM 673 N N . GLY A 1 91 ? 6.707 4.150 18.314 1.00 95.88 91 GLY A N 1
ATOM 674 C CA . GLY A 1 91 ? 7.289 5.208 17.474 1.00 95.88 91 GLY A CA 1
ATOM 675 C C . GLY A 1 91 ? 7.202 4.936 15.965 1.00 95.88 91 GLY A C 1
ATOM 676 O O . GLY A 1 91 ? 7.739 5.704 15.169 1.00 95.88 91 GLY A O 1
ATOM 677 N N . ALA A 1 92 ? 6.499 3.875 15.572 1.00 95.25 92 ALA A N 1
ATOM 678 C CA . ALA A 1 92 ? 6.216 3.495 14.195 1.00 95.25 92 ALA A CA 1
ATOM 679 C C . ALA A 1 92 ? 4.740 3.092 14.055 1.00 95.25 92 ALA A C 1
ATOM 681 O O . ALA A 1 92 ? 4.030 2.937 15.047 1.00 95.25 92 ALA A O 1
ATOM 682 N N . VAL A 1 93 ? 4.268 2.910 12.822 1.00 93.88 93 VAL A N 1
ATOM 683 C CA . VAL A 1 93 ? 2.937 2.335 12.586 1.00 93.88 93 VAL A CA 1
ATOM 684 C C . VAL A 1 93 ? 2.900 0.870 13.029 1.00 93.88 93 VAL A C 1
ATOM 686 O O . VAL A 1 93 ? 3.892 0.151 12.910 1.00 93.88 93 VAL A O 1
ATOM 689 N N . GLN A 1 94 ? 1.751 0.427 13.532 1.00 94.81 94 GLN A N 1
ATOM 690 C CA . GLN A 1 94 ? 1.512 -0.972 13.873 1.00 94.81 94 GLN A CA 1
ATOM 691 C C . GLN A 1 94 ? 0.914 -1.699 12.666 1.00 94.81 94 GLN A C 1
ATOM 693 O O . GLN A 1 94 ? -0.115 -1.266 12.147 1.00 94.81 94 GLN A O 1
ATOM 698 N N . VAL A 1 95 ? 1.538 -2.804 12.251 1.00 93.81 95 VAL A N 1
ATOM 699 C CA . VAL A 1 95 ? 0.984 -3.699 11.222 1.00 93.81 95 VAL A CA 1
ATOM 700 C C . VAL A 1 95 ? -0.233 -4.416 11.793 1.00 93.81 95 VAL A C 1
ATOM 702 O O . VAL A 1 95 ? -0.176 -4.950 12.903 1.00 93.81 95 VAL A O 1
ATOM 705 N N . ARG A 1 96 ? -1.328 -4.432 11.038 1.00 90.75 96 ARG A N 1
ATOM 706 C CA . ARG A 1 96 ? -2.546 -5.165 11.385 1.00 90.75 96 ARG A CA 1
ATOM 707 C C . ARG A 1 96 ? -2.536 -6.542 10.738 1.00 90.75 96 ARG A C 1
ATOM 709 O O . ARG A 1 96 ? -2.167 -6.701 9.574 1.00 90.75 96 ARG A O 1
ATOM 716 N N . GLU A 1 97 ? -2.997 -7.538 11.484 1.00 73.88 97 GLU A N 1
ATOM 717 C CA . GLU A 1 97 ? -3.270 -8.855 10.915 1.00 73.88 97 GLU A CA 1
ATOM 718 C C . GLU A 1 97 ? -4.448 -8.749 9.940 1.00 73.88 97 GLU A C 1
ATOM 720 O O . GLU A 1 97 ? -5.492 -8.176 10.255 1.00 73.88 97 GLU A O 1
ATOM 725 N N . GLY A 1 98 ? -4.262 -9.244 8.718 1.00 64.25 98 GLY A N 1
ATOM 726 C CA . GLY A 1 98 ? -5.281 -9.125 7.671 1.00 64.25 98 GLY A CA 1
ATOM 727 C C . GLY A 1 98 ? -5.036 -9.969 6.423 1.00 64.25 98 GLY A C 1
ATOM 728 O O . GLY A 1 98 ? -5.718 -9.769 5.425 1.00 64.25 98 GLY A O 1
ATOM 729 N N . GLY A 1 99 ? -4.067 -10.887 6.440 1.00 66.88 99 GLY A N 1
ATOM 730 C CA . GLY A 1 99 ? -3.822 -11.843 5.356 1.00 66.88 99 GLY A CA 1
ATOM 731 C C . GLY A 1 99 ? -2.359 -11.916 4.928 1.00 66.88 99 GLY A C 1
ATOM 732 O O . GLY A 1 99 ? -1.691 -10.884 4.832 1.00 66.88 99 GLY A O 1
ATOM 733 N N . ASP A 1 100 ? -1.915 -13.132 4.610 1.00 70.94 100 ASP A N 1
ATOM 734 C CA . ASP A 1 100 ? -0.531 -13.499 4.261 1.00 70.94 100 ASP A CA 1
ATOM 735 C C . ASP A 1 100 ? -0.199 -13.260 2.777 1.00 70.94 100 ASP A C 1
ATOM 737 O O . ASP A 1 100 ? 0.631 -13.942 2.179 1.00 70.94 100 ASP A O 1
ATOM 741 N N . GLU A 1 101 ? -0.887 -12.307 2.145 1.00 86.81 101 GLU A N 1
ATOM 742 C CA . GLU A 1 101 ? -0.638 -11.967 0.745 1.00 86.81 101 GLU A CA 1
ATOM 743 C C . GLU A 1 101 ? 0.699 -11.226 0.631 1.00 86.81 101 GLU A C 1
ATOM 745 O O . GLU A 1 101 ? 0.877 -10.136 1.188 1.00 86.81 101 GLU A O 1
ATOM 750 N N . GLU A 1 102 ? 1.641 -11.837 -0.087 1.00 85.31 102 GLU A N 1
ATOM 751 C CA . GLU A 1 102 ? 2.982 -11.294 -0.280 1.00 85.31 102 GLU A CA 1
ATOM 752 C C . GLU A 1 102 ? 2.912 -9.888 -0.887 1.00 85.31 102 GLU A C 1
ATOM 754 O O . GLU A 1 102 ? 2.196 -9.624 -1.856 1.00 85.31 102 GLU A O 1
ATOM 759 N N . GLY A 1 103 ? 3.655 -8.955 -0.293 1.00 91.06 103 GLY A N 1
ATOM 760 C CA . GLY A 1 103 ? 3.697 -7.577 -0.773 1.00 91.06 103 GLY A CA 1
ATOM 761 C C . GLY A 1 103 ? 2.505 -6.697 -0.412 1.00 91.06 103 GLY A C 1
ATOM 762 O O . GLY A 1 103 ? 2.483 -5.545 -0.850 1.00 91.06 103 GLY A O 1
ATOM 763 N N . VAL A 1 104 ? 1.570 -7.176 0.417 1.00 95.38 104 VAL A N 1
ATOM 764 C CA . VAL A 1 104 ? 0.420 -6.399 0.905 1.00 95.38 104 VAL A CA 1
ATOM 765 C C . VAL A 1 104 ? 0.498 -6.173 2.416 1.00 95.38 104 VAL A C 1
ATOM 767 O O . VAL A 1 104 ? 0.360 -7.108 3.201 1.00 95.38 104 VAL A O 1
ATOM 770 N N . LEU A 1 105 ? 0.671 -4.924 2.851 1.00 94.75 105 LEU A N 1
ATOM 771 C CA . LEU A 1 105 ? 0.717 -4.534 4.265 1.00 94.75 105 LEU A CA 1
ATOM 772 C C . LEU A 1 105 ? -0.528 -3.715 4.636 1.00 94.75 105 LEU A C 1
ATOM 774 O O . LEU A 1 105 ? -0.954 -2.867 3.850 1.00 94.75 105 LEU A O 1
ATOM 778 N N . LEU A 1 106 ? -1.078 -3.954 5.831 1.00 94.69 106 LEU A N 1
ATOM 779 C CA . LEU A 1 106 ? -2.191 -3.210 6.439 1.00 94.69 106 LEU A CA 1
ATOM 780 C C . LEU A 1 106 ? -1.785 -2.656 7.809 1.00 94.69 106 LEU A C 1
ATOM 782 O O . LEU A 1 106 ? -1.003 -3.353 8.495 1.00 94.69 106 LEU A O 1
#

Radius of gyration: 13.53 Å; chains: 1; bounding box: 31×26×38 Å

Foldseek 3Di:
DFADAAPLQVVLQCVVCVVDDCCNVCVRVVVVVLCVQQVKAFPDWDPNDDNFWTKTWIAHPPRHTDIKIAGDVVSVVVVVVVVLVVCCCVVDDHWDDRDPPPRITD

pLDDT: mean 90.19, std 8.86, range [57.25, 97.25]

Secondary structure (DSSP, 8-state):
---PPPHHHHHHHHHH-TT--THHHHHHHHHHHHHHHTTPEEEEE-SS--SS-EEEEEE-GGG-EEEEEE--GGG-HHHHHHHHHHHTTSSSPPPPP----TTEE-

Sequence (106 aa):
MAFEPPRRLIRALGETAPDGDDWLAKLPEAAERAVAVRGLTVERVQVPGGRSSLVLLVRGAEGAPAVLKLAPPRARPESERAALAHWGGLGAVQVREGGDEEGVLL

InterPro domains:
  IPR006748 Aminoglycoside/hydroxyurea antibiotic resistance kinase [PF04655] (38-106)